Protein AF-A0A2M7FQ19-F1 (afdb_monomer_lite)

Foldseek 3Di:
DDQAAAEEWEEPPPLTQVVQLVVLCVVVVHDSVRYHYDYHQQTLLPPPDCPRVVVRVVVRHQEYEGYGEADQRPSDHPQHLVNSVVSSVVSQVVVCVVRPNGWYKYWYDYPVDIDIDTD

Radius of gyration: 13.07 Å; chains: 1; bounding box: 32×28×42 Å

Organism: NCBI:txid1974536

Secondary structure (DSSP, 8-state):
-PPPEEEEEEE--TTTHHHHHHHHHHHHT--TTSEEEEEETTGGGG----HHHHHHHHTTEEEEEEEEE-SS-TTSTT--HHHHHHHHHHHHHHHHHHSTTSEEEEEEE-SS-EEEEE-

Structure (mmCIF, N/CA/C/O backbone):
data_AF-A0A2M7FQ19-F1
#
_entry.id   AF-A0A2M7FQ19-F1
#
loop_
_atom_site.group_PDB
_atom_site.id
_atom_site.type_symbol
_atom_site.label_atom_id
_atom_site.label_alt_id
_atom_site.label_comp_id
_atom_site.label_asym_id
_atom_site.label_entity_id
_atom_site.label_seq_id
_atom_site.pdbx_PDB_ins_code
_atom_site.Cartn_x
_atom_site.Cartn_y
_atom_site.Cartn_z
_atom_site.occupancy
_atom_site.B_iso_or_equiv
_atom_site.auth_seq_id
_atom_site.auth_comp_id
_atom_site.auth_asym_id
_atom_site.auth_atom_id
_atom_site.pdbx_PDB_model_num
ATOM 1 N N . MET A 1 1 ? -12.914 -5.911 23.474 1.00 47.47 1 MET A N 1
ATOM 2 C CA . MET A 1 1 ? -11.999 -4.970 22.792 1.00 47.47 1 MET A CA 1
ATOM 3 C C . MET A 1 1 ? -12.413 -4.953 21.333 1.00 47.47 1 MET A C 1
ATOM 5 O O . MET A 1 1 ? -12.680 -6.028 20.813 1.00 47.47 1 MET A O 1
ATOM 9 N N . SER A 1 2 ? -12.585 -3.785 20.712 1.00 58.28 2 SER A N 1
ATOM 10 C CA . SER A 1 2 ? -12.878 -3.737 19.273 1.00 58.28 2 SER A CA 1
ATOM 11 C C . SER A 1 2 ? -11.660 -4.268 18.522 1.00 58.28 2 SER A C 1
ATOM 13 O O . SER A 1 2 ? -10.552 -3.823 18.807 1.00 58.28 2 SER A O 1
ATOM 15 N N . VAL A 1 3 ? -11.851 -5.225 17.615 1.00 75.25 3 VAL A N 1
ATOM 16 C CA . VAL A 1 3 ? -10.775 -5.706 16.737 1.00 75.25 3 VAL A CA 1
ATOM 17 C C . VAL A 1 3 ? -10.379 -4.551 15.817 1.00 75.25 3 VAL A C 1
ATOM 19 O O . VAL A 1 3 ? -11.253 -3.935 15.199 1.00 75.25 3 VAL A O 1
ATOM 22 N N . THR A 1 4 ? -9.089 -4.215 15.775 1.00 89.31 4 THR A N 1
ATOM 23 C CA . THR A 1 4 ? -8.545 -3.235 14.827 1.00 89.31 4 THR A CA 1
ATOM 24 C C . THR A 1 4 ? -8.744 -3.778 13.421 1.00 89.31 4 THR A C 1
ATOM 26 O O . THR A 1 4 ? -8.307 -4.887 13.140 1.00 89.31 4 THR A O 1
ATOM 29 N N . LYS A 1 5 ? -9.398 -3.012 12.542 1.00 96.81 5 LYS A N 1
ATOM 30 C CA . LYS A 1 5 ? -9.617 -3.414 11.149 1.00 96.81 5 LYS A CA 1
ATOM 31 C C . LYS A 1 5 ? -8.740 -2.624 10.199 1.00 96.81 5 LYS A C 1
ATOM 33 O O . LYS A 1 5 ? -8.420 -1.460 10.465 1.00 96.81 5 LYS A O 1
ATOM 38 N N . GLY A 1 6 ? -8.388 -3.245 9.083 1.00 97.75 6 GLY A N 1
ATOM 39 C CA . GLY A 1 6 ? -7.502 -2.643 8.103 1.00 97.75 6 GLY A CA 1
ATOM 40 C C . GLY A 1 6 ? -8.003 -2.750 6.675 1.00 97.75 6 GLY A C 1
ATOM 41 O O . GLY A 1 6 ? -8.980 -3.430 6.382 1.00 97.75 6 GLY A O 1
ATOM 42 N N . TYR A 1 7 ? -7.311 -2.075 5.777 1.00 97.81 7 TYR A N 1
ATOM 43 C CA . TYR A 1 7 ? -7.496 -2.180 4.339 1.00 97.81 7 TYR A CA 1
ATOM 44 C C . TYR A 1 7 ? -6.123 -2.284 3.689 1.00 97.81 7 TYR A C 1
ATOM 46 O O . TYR A 1 7 ? -5.203 -1.569 4.079 1.00 97.81 7 TYR A O 1
ATOM 54 N N . LEU A 1 8 ? -5.987 -3.149 2.695 1.00 97.62 8 LEU A N 1
ATOM 55 C CA . LEU A 1 8 ? -4.759 -3.352 1.950 1.00 97.62 8 LEU A CA 1
ATOM 56 C C . LEU A 1 8 ? -5.049 -3.293 0.453 1.00 97.62 8 LEU A C 1
ATOM 58 O O . LEU A 1 8 ? -5.813 -4.103 -0.065 1.00 97.62 8 LEU A O 1
ATOM 62 N N . SER A 1 9 ? -4.381 -2.377 -0.242 1.00 96.56 9 SER A N 1
ATOM 63 C CA . SER A 1 9 ? -4.281 -2.386 -1.702 1.00 96.56 9 SER A CA 1
ATOM 64 C C . SER A 1 9 ? -2.987 -3.079 -2.120 1.00 96.56 9 SER A C 1
ATOM 66 O O . SER A 1 9 ? -1.930 -2.799 -1.555 1.00 96.56 9 SER A O 1
ATOM 68 N N . ALA A 1 10 ? -3.042 -3.976 -3.101 1.00 95.75 10 ALA A N 1
ATOM 69 C CA . ALA A 1 10 ? -1.863 -4.645 -3.646 1.00 95.75 10 ALA A CA 1
ATOM 70 C C . ALA A 1 10 ? -2.012 -4.916 -5.147 1.00 95.75 10 ALA A C 1
ATOM 72 O O . ALA A 1 10 ? -3.110 -4.917 -5.701 1.00 95.75 10 ALA A O 1
ATOM 73 N N . CYS A 1 11 ? -0.907 -5.188 -5.842 1.00 95.56 11 CYS A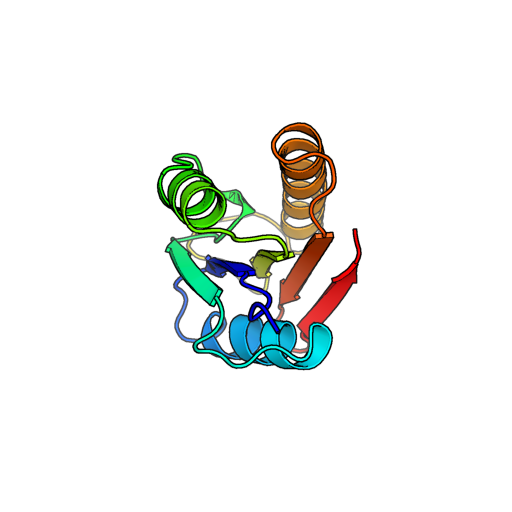 N 1
ATOM 74 C CA . CYS A 1 11 ? -1.019 -5.630 -7.229 1.00 95.56 11 CYS A CA 1
ATOM 75 C C . CYS A 1 11 ? -1.570 -7.054 -7.310 1.00 95.56 11 CYS A C 1
ATOM 77 O O . CYS A 1 11 ? -1.116 -7.919 -6.571 1.00 95.56 11 CYS A O 1
ATOM 79 N N . MET A 1 12 ? -2.458 -7.325 -8.268 1.00 94.25 12 MET A N 1
ATOM 80 C CA . MET A 1 12 ? -3.034 -8.657 -8.512 1.00 94.25 12 MET A CA 1
ATOM 81 C C . MET A 1 12 ? -2.045 -9.708 -9.048 1.00 94.25 12 MET A C 1
ATOM 83 O O . MET A 1 12 ? -2.419 -10.863 -9.246 1.00 94.25 12 MET A O 1
ATOM 87 N N . ASP A 1 13 ? -0.790 -9.335 -9.312 1.00 92.88 13 ASP A N 1
ATOM 88 C CA . ASP A 1 13 ? 0.241 -10.281 -9.736 1.00 92.88 13 ASP A CA 1
ATOM 89 C C . ASP A 1 13 ? 0.427 -11.378 -8.674 1.00 92.88 13 ASP A C 1
ATOM 91 O O . ASP A 1 13 ? 0.738 -11.114 -7.506 1.00 92.88 13 ASP A O 1
ATOM 95 N N . LYS A 1 14 ? 0.254 -12.635 -9.103 1.00 89.12 14 LYS A N 1
ATOM 96 C CA . LYS A 1 14 ? 0.319 -13.837 -8.258 1.00 89.12 14 LYS A CA 1
ATOM 97 C C . LYS A 1 14 ? 1.623 -13.976 -7.469 1.00 89.12 14 LYS A C 1
ATOM 99 O O . LYS A 1 14 ? 1.649 -14.693 -6.475 1.00 89.12 14 LYS A O 1
ATOM 104 N N . ARG A 1 15 ? 2.705 -13.332 -7.918 1.00 86.25 15 ARG A N 1
ATOM 105 C CA . ARG A 1 15 ? 4.017 -13.361 -7.257 1.00 86.25 15 ARG A CA 1
ATOM 106 C C . ARG A 1 15 ? 4.058 -12.493 -6.000 1.00 86.25 15 ARG A C 1
ATOM 108 O O . ARG A 1 15 ? 4.897 -12.730 -5.130 1.00 86.25 15 ARG A O 1
ATOM 115 N N . PHE A 1 16 ? 3.188 -11.486 -5.920 1.00 88.88 16 PHE A N 1
ATOM 116 C CA . PHE A 1 16 ? 3.403 -10.333 -5.054 1.00 88.88 16 PHE A CA 1
ATOM 117 C C . PHE A 1 16 ? 2.285 -10.107 -4.035 1.00 88.88 16 PHE A C 1
ATOM 119 O O . PHE A 1 16 ? 2.605 -9.834 -2.880 1.00 88.88 16 PHE A O 1
ATOM 126 N N . TRP A 1 17 ? 1.004 -10.279 -4.393 1.00 91.75 17 TRP A N 1
ATOM 127 C CA . TRP A 1 17 ? -0.100 -9.939 -3.476 1.00 91.75 17 TRP A CA 1
ATOM 128 C C . TRP A 1 17 ? -0.026 -10.681 -2.134 1.00 91.75 17 TRP A C 1
ATOM 130 O O . TRP A 1 17 ? -0.222 -10.070 -1.086 1.00 91.75 17 TRP A O 1
ATOM 140 N N . LEU A 1 18 ? 0.320 -11.976 -2.148 1.00 94.06 18 LEU A N 1
ATOM 141 C CA . LEU A 1 18 ? 0.391 -12.783 -0.927 1.00 94.06 18 LEU A CA 1
ATOM 142 C C . LEU A 1 18 ? 1.531 -12.317 -0.016 1.00 94.06 18 LEU A C 1
ATOM 144 O O . LEU A 1 18 ? 1.332 -12.178 1.187 1.00 94.06 18 LEU A O 1
ATOM 148 N N . LYS A 1 19 ? 2.703 -12.019 -0.592 1.00 95.12 19 LYS A N 1
ATOM 149 C CA . LYS A 1 19 ? 3.863 -11.511 0.156 1.00 95.12 19 LYS A CA 1
ATOM 150 C C . LYS A 1 19 ? 3.579 -10.138 0.765 1.00 95.12 19 LYS A C 1
ATOM 152 O O . LYS A 1 19 ? 3.938 -9.895 1.911 1.00 95.12 19 LYS A O 1
ATOM 157 N N . VAL A 1 20 ? 2.913 -9.257 0.014 1.00 96.31 20 VAL A N 1
ATOM 158 C CA . VAL A 1 20 ? 2.482 -7.938 0.502 1.00 96.31 20 VAL A CA 1
ATOM 159 C C . VAL A 1 20 ? 1.512 -8.088 1.675 1.00 96.31 20 VAL A C 1
ATOM 161 O O . VAL A 1 20 ? 1.689 -7.432 2.697 1.00 96.31 20 VAL A O 1
ATOM 164 N N . ALA A 1 21 ? 0.527 -8.980 1.562 1.00 96.75 21 ALA A N 1
ATOM 165 C CA . ALA A 1 21 ? -0.455 -9.201 2.617 1.00 96.75 21 ALA A CA 1
ATOM 166 C C . ALA A 1 21 ? 0.153 -9.814 3.886 1.00 96.75 21 ALA A C 1
ATOM 168 O O . ALA A 1 21 ? -0.142 -9.350 4.984 1.00 96.75 21 ALA A O 1
ATOM 169 N N . GLN A 1 22 ? 1.070 -10.774 3.741 1.00 96.56 22 GLN A N 1
ATOM 170 C CA . GLN A 1 22 ? 1.824 -11.335 4.865 1.00 96.56 22 GLN A CA 1
ATOM 171 C C . GLN A 1 22 ? 2.680 -10.275 5.567 1.00 96.56 22 GLN A C 1
ATOM 173 O O . GLN A 1 22 ? 2.630 -10.166 6.788 1.00 96.56 22 GLN A O 1
ATOM 178 N N . ALA A 1 23 ? 3.412 -9.455 4.807 1.00 96.94 23 ALA A N 1
ATOM 179 C CA . ALA A 1 23 ? 4.228 -8.388 5.379 1.00 96.94 23 ALA A CA 1
ATOM 180 C C . ALA A 1 23 ? 3.379 -7.324 6.089 1.00 96.94 23 ALA A C 1
ATOM 182 O O . ALA A 1 23 ? 3.781 -6.799 7.126 1.00 96.94 23 ALA A O 1
ATOM 183 N N . PHE A 1 24 ? 2.195 -7.014 5.556 1.00 98.06 24 PHE A N 1
ATOM 184 C CA . PHE A 1 24 ? 1.257 -6.099 6.198 1.00 98.06 24 PHE A CA 1
ATOM 185 C C . PHE A 1 24 ? 0.724 -6.659 7.520 1.00 98.06 24 PHE A C 1
ATOM 187 O O . PHE A 1 24 ? 0.777 -5.964 8.534 1.00 98.06 24 PHE A O 1
ATOM 194 N N . ALA A 1 25 ? 0.275 -7.917 7.524 1.00 97.69 25 ALA A N 1
ATOM 195 C CA . ALA A 1 25 ? -0.171 -8.624 8.723 1.00 97.69 25 ALA A CA 1
ATOM 196 C C . ALA A 1 25 ? 0.923 -8.632 9.805 1.00 97.69 25 ALA A C 1
ATOM 198 O O . ALA A 1 25 ? 0.701 -8.168 10.923 1.00 97.69 25 ALA A O 1
ATOM 199 N N . GLU A 1 26 ? 2.144 -9.038 9.442 1.00 97.19 26 GLU A N 1
ATOM 200 C CA . GLU A 1 26 ? 3.294 -9.074 10.350 1.00 97.19 26 GLU A CA 1
ATOM 201 C C . GLU A 1 26 ? 3.629 -7.687 10.916 1.00 97.19 26 GLU A C 1
ATOM 203 O O . GLU A 1 26 ? 3.810 -7.528 12.124 1.00 97.19 26 GLU A O 1
ATOM 208 N N . LYS A 1 27 ? 3.670 -6.655 10.065 1.00 97.38 27 LYS A N 1
ATOM 209 C CA . LYS A 1 27 ? 4.029 -5.296 10.488 1.00 97.38 27 LYS A CA 1
ATOM 210 C C . LYS A 1 27 ? 3.001 -4.667 11.424 1.00 97.38 27 LYS A C 1
ATOM 212 O O . LYS A 1 27 ? 3.372 -3.867 12.281 1.00 97.38 27 LYS A O 1
ATOM 217 N N . THR A 1 28 ? 1.726 -4.979 11.223 1.00 96.19 28 THR A N 1
ATOM 218 C CA . THR A 1 28 ? 0.609 -4.371 11.960 1.00 96.19 28 THR A CA 1
ATOM 219 C C . THR A 1 28 ? 0.154 -5.206 13.155 1.00 96.19 28 THR A C 1
ATOM 221 O O . THR A 1 28 ? -0.580 -4.694 14.000 1.00 96.19 28 THR A O 1
ATOM 224 N N . GLY A 1 29 ? 0.595 -6.466 13.248 1.00 95.88 29 GLY A N 1
ATOM 225 C CA . GLY A 1 29 ? 0.111 -7.433 14.232 1.00 95.88 29 GLY A CA 1
ATOM 226 C C . GLY A 1 29 ? -1.335 -7.873 13.985 1.00 95.88 29 GLY A C 1
ATOM 227 O O . GLY A 1 29 ? -1.996 -8.318 14.920 1.00 95.88 29 GLY A O 1
ATOM 228 N N . MET A 1 30 ? -1.839 -7.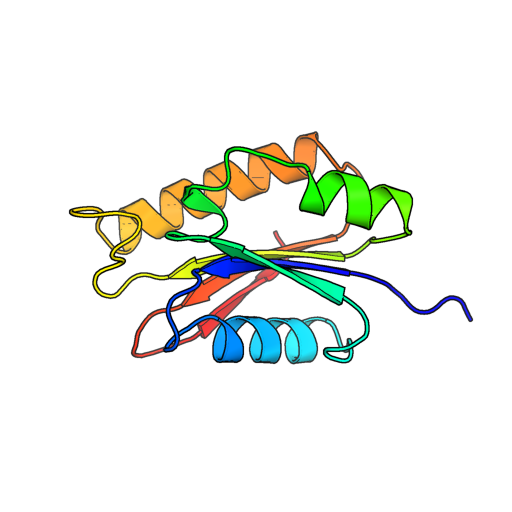687 12.763 1.00 95.44 30 MET A N 1
ATOM 229 C CA . MET A 1 30 ? -3.193 -8.059 12.356 1.00 95.44 30 MET A CA 1
ATOM 230 C C . MET A 1 30 ? -3.204 -9.456 11.746 1.00 95.44 30 MET A C 1
ATOM 232 O O . MET A 1 30 ? -2.251 -9.848 11.074 1.00 95.44 30 MET A O 1
ATOM 236 N N . GLU A 1 31 ? -4.311 -10.175 11.894 1.00 96.44 31 GLU A N 1
ATOM 237 C CA . GLU A 1 31 ? -4.534 -11.391 11.119 1.00 96.44 31 GLU A CA 1
ATOM 238 C C . GLU A 1 31 ? -4.987 -11.038 9.697 1.00 96.44 31 GLU A C 1
ATOM 240 O O . GLU A 1 31 ? -5.596 -9.997 9.446 1.00 96.44 31 GLU A O 1
ATOM 245 N N . MET A 1 32 ? -4.762 -11.946 8.744 1.00 94.06 32 MET A N 1
ATOM 246 C CA . MET A 1 32 ? -5.207 -11.771 7.350 1.00 94.06 32 MET A CA 1
ATOM 247 C C . MET A 1 32 ? -6.733 -11.602 7.218 1.00 94.06 32 MET A C 1
ATOM 249 O O . MET A 1 32 ? -7.219 -11.117 6.201 1.00 94.06 32 MET A O 1
ATOM 253 N N . THR A 1 33 ? -7.497 -12.019 8.232 1.00 95.81 33 THR A N 1
ATOM 254 C CA . THR A 1 33 ? -8.956 -11.858 8.311 1.00 95.81 33 THR A CA 1
ATOM 255 C C . THR A 1 33 ? -9.398 -10.497 8.844 1.00 95.81 33 THR A C 1
ATOM 257 O O . THR A 1 33 ? -10.583 -10.176 8.762 1.00 95.81 33 THR A O 1
ATOM 260 N N . ASP A 1 34 ? -8.479 -9.700 9.390 1.00 96.94 34 ASP A N 1
ATOM 261 C CA . ASP A 1 34 ? -8.798 -8.419 10.025 1.00 96.94 34 ASP A CA 1
ATOM 262 C C . ASP A 1 34 ? -8.778 -7.247 9.034 1.00 96.94 34 ASP A C 1
ATOM 264 O O . ASP A 1 34 ? -9.100 -6.111 9.396 1.00 96.94 34 ASP A O 1
ATOM 268 N N . PHE A 1 35 ? -8.415 -7.491 7.773 1.00 97.31 35 PHE A N 1
ATOM 269 C CA . PHE A 1 35 ? -8.397 -6.461 6.746 1.00 97.31 35 PHE A CA 1
ATOM 270 C C . PHE A 1 35 ? -9.018 -6.899 5.425 1.00 97.31 35 PHE A C 1
ATOM 272 O O . PHE A 1 35 ? -8.966 -8.059 5.021 1.00 97.31 35 PHE A O 1
ATOM 279 N N . TRP A 1 36 ? -9.591 -5.924 4.721 1.00 97.25 36 TRP A N 1
ATOM 280 C CA . TRP A 1 36 ? -9.985 -6.096 3.327 1.00 97.25 36 TRP A CA 1
ATOM 281 C C . TRP A 1 36 ? -8.747 -6.047 2.436 1.00 97.25 36 TRP A C 1
ATOM 283 O O . TRP A 1 36 ? -7.900 -5.174 2.609 1.00 97.25 36 TRP A O 1
ATOM 293 N N . LEU A 1 37 ? -8.662 -6.960 1.470 1.00 96.06 37 LEU A N 1
ATOM 294 C CA . LEU A 1 37 ? -7.644 -6.956 0.425 1.00 96.06 37 LEU A CA 1
ATOM 295 C C . LEU A 1 37 ? -8.301 -6.576 -0.902 1.00 96.06 37 LEU A C 1
ATOM 297 O O . LEU A 1 37 ? -9.163 -7.299 -1.399 1.00 96.06 37 LEU A O 1
ATOM 301 N N . GLU A 1 38 ? -7.868 -5.464 -1.483 1.00 95.25 38 GLU A N 1
ATOM 302 C CA . GLU A 1 38 ? -8.208 -5.072 -2.845 1.00 95.25 38 GLU A CA 1
ATOM 303 C C . GLU A 1 38 ? -6.985 -5.259 -3.742 1.00 95.25 38 GLU A C 1
ATOM 305 O O . GLU A 1 38 ? 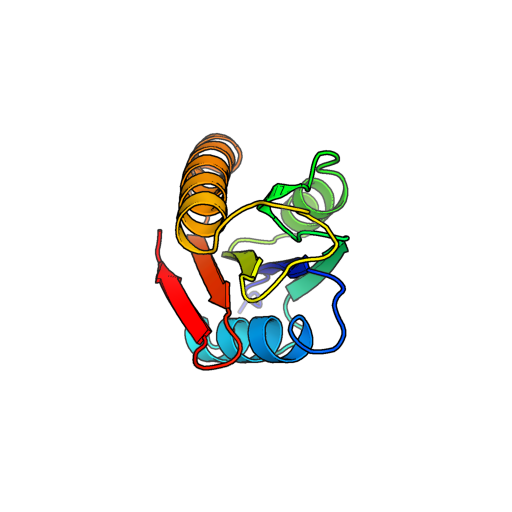-5.876 -4.824 -3.423 1.00 95.25 38 GLU A O 1
ATOM 310 N N . THR A 1 39 ? -7.185 -5.938 -4.872 1.00 94.06 39 THR A N 1
ATOM 311 C CA . THR A 1 39 ? -6.114 -6.176 -5.837 1.00 94.06 39 THR A CA 1
ATOM 312 C C . THR A 1 39 ? -6.486 -5.696 -7.224 1.00 94.06 39 THR A C 1
ATOM 314 O O . THR A 1 39 ? -7.544 -6.050 -7.741 1.00 94.06 39 THR A O 1
ATOM 317 N N . ASN A 1 40 ? -5.569 -4.984 -7.869 1.00 92.31 40 ASN A N 1
ATOM 318 C CA . ASN A 1 40 ? -5.687 -4.535 -9.255 1.00 92.31 40 ASN A CA 1
ATOM 319 C C . ASN A 1 40 ? -4.332 -4.627 -9.968 1.00 92.31 40 ASN A C 1
ATOM 321 O O . ASN A 1 40 ? -3.290 -4.736 -9.324 1.00 92.31 40 ASN A O 1
ATOM 325 N N . ALA A 1 41 ? -4.308 -4.587 -11.302 1.00 93.75 41 ALA A N 1
ATOM 326 C CA . ALA A 1 41 ? -3.050 -4.424 -12.036 1.00 93.75 41 ALA A CA 1
ATOM 327 C C . ALA A 1 41 ? -2.359 -3.151 -11.542 1.00 93.75 41 ALA A C 1
ATOM 329 O O . ALA A 1 41 ? -3.010 -2.124 -11.569 1.00 93.75 41 ALA A O 1
ATOM 330 N N . GLY A 1 42 ? -1.100 -3.212 -11.092 1.00 93.69 42 GLY A N 1
ATOM 331 C CA . GLY A 1 42 ? -0.348 -2.047 -10.603 1.00 93.69 42 GLY A CA 1
ATOM 332 C C . GLY A 1 42 ? -0.570 -1.689 -9.128 1.00 93.69 42 GLY A C 1
ATOM 333 O O . GLY A 1 42 ? 0.165 -0.859 -8.599 1.00 93.69 42 GLY A O 1
ATOM 334 N N . GLY A 1 43 ? -1.536 -2.319 -8.449 1.00 94.88 43 GLY A N 1
ATOM 335 C CA . GLY A 1 43 ? -1.844 -2.056 -7.040 1.00 94.88 43 GLY A CA 1
ATOM 336 C C . GLY A 1 43 ? -2.174 -0.588 -6.768 1.00 94.88 43 GLY A C 1
ATOM 337 O O . GLY A 1 43 ? -2.796 0.083 -7.597 1.00 94.88 43 GLY A O 1
ATOM 338 N N . ALA A 1 44 ? -1.703 -0.066 -5.636 1.00 95.25 44 ALA A N 1
ATOM 339 C CA . ALA A 1 44 ? -2.023 1.287 -5.184 1.00 95.25 44 ALA A CA 1
ATOM 340 C C . ALA A 1 44 ? -1.673 2.382 -6.213 1.00 95.25 44 ALA A C 1
ATOM 342 O O . ALA A 1 44 ? -2.396 3.371 -6.319 1.00 95.25 44 ALA A O 1
ATOM 343 N N . ASN A 1 45 ? -0.625 2.188 -7.024 1.00 95.06 45 ASN A N 1
ATOM 344 C CA . ASN A 1 45 ? -0.168 3.177 -8.012 1.00 95.06 45 ASN A CA 1
ATOM 345 C C . ASN A 1 45 ? -1.198 3.507 -9.093 1.00 95.06 45 ASN A C 1
ATOM 347 O O . ASN A 1 45 ? -1.160 4.578 -9.689 1.00 95.06 45 ASN A O 1
ATOM 351 N N . THR A 1 46 ? -2.106 2.579 -9.368 1.00 92.19 46 THR A N 1
ATOM 352 C CA . THR A 1 46 ? -3.060 2.666 -10.488 1.00 92.19 46 THR A CA 1
ATOM 353 C C . THR A 1 46 ? -4.507 2.574 -10.014 1.00 92.19 46 THR A C 1
ATOM 355 O O . THR A 1 46 ? -5.438 2.520 -10.822 1.00 92.19 46 THR A O 1
ATOM 358 N N . GLN A 1 47 ? -4.716 2.545 -8.696 1.00 85.56 47 GLN A N 1
ATOM 359 C CA . GLN A 1 47 ? -6.040 2.455 -8.114 1.00 85.56 47 GLN A CA 1
ATOM 360 C C . GLN A 1 47 ? -6.768 3.797 -8.269 1.00 85.56 47 GLN A C 1
ATOM 362 O O . GLN A 1 47 ? -6.597 4.724 -7.479 1.00 85.56 47 GLN A O 1
ATOM 367 N N . ASN A 1 48 ? -7.603 3.880 -9.304 1.00 74.38 48 ASN A N 1
ATOM 368 C CA . ASN A 1 48 ? -8.349 5.091 -9.658 1.00 74.38 48 ASN A CA 1
ATOM 369 C C . ASN A 1 48 ? -9.791 5.098 -9.128 1.00 74.38 48 ASN A C 1
ATOM 371 O O . ASN A 1 48 ? -10.415 6.155 -9.090 1.00 74.38 48 ASN A O 1
ATOM 375 N N . ASN A 1 49 ? -10.326 3.940 -8.720 1.00 73.50 49 ASN A N 1
ATOM 376 C CA . ASN A 1 49 ? -11.661 3.841 -8.135 1.00 73.50 49 ASN A CA 1
ATOM 377 C C . ASN A 1 49 ? -11.570 3.474 -6.642 1.00 73.50 49 ASN A C 1
ATOM 379 O O . ASN A 1 49 ? -11.163 2.359 -6.318 1.00 73.50 49 ASN A O 1
ATOM 383 N N . PRO A 1 50 ? -11.945 4.382 -5.727 1.00 68.12 50 PRO A N 1
ATOM 384 C CA . PRO A 1 50 ? -11.765 4.190 -4.294 1.00 68.12 50 PRO A CA 1
ATOM 385 C C . PRO A 1 50 ? -12.901 3.408 -3.611 1.00 68.12 50 PRO A C 1
ATOM 387 O O . PRO A 1 50 ? -13.088 3.525 -2.402 1.00 68.12 50 PRO A O 1
ATOM 390 N N . THR A 1 51 ? -13.701 2.626 -4.344 1.00 83.38 51 THR A N 1
ATOM 391 C CA . THR A 1 51 ? -14.891 2.001 -3.738 1.00 83.38 51 THR A CA 1
ATOM 392 C C . THR A 1 51 ? -14.528 1.071 -2.570 1.00 83.38 51 THR A C 1
ATOM 394 O O . THR A 1 51 ? -15.249 1.045 -1.574 1.00 83.38 51 THR A O 1
ATOM 397 N N . GLY A 1 52 ? -13.402 0.350 -2.652 1.00 92.06 52 GLY A N 1
ATOM 398 C CA . GLY A 1 52 ? -12.951 -0.555 -1.591 1.00 92.06 52 GLY A CA 1
ATOM 399 C C . GLY A 1 52 ? -12.463 0.160 -0.329 1.00 92.06 52 GLY A C 1
ATOM 400 O O . GLY A 1 52 ? -12.862 -0.218 0.772 1.00 92.06 52 GLY A O 1
ATOM 401 N N . GLU A 1 53 ? -11.664 1.223 -0.463 1.00 94.25 53 GLU A N 1
ATOM 402 C CA . GLU A 1 53 ? -11.186 2.006 0.688 1.00 94.25 53 GLU A CA 1
ATOM 403 C C . GLU A 1 53 ? -12.336 2.692 1.437 1.00 94.25 53 GLU A C 1
ATOM 405 O O . GLU A 1 53 ? -12.398 2.619 2.664 1.00 94.25 53 GLU A O 1
ATOM 410 N N . ASP A 1 54 ? -13.288 3.288 0.713 1.00 94.69 54 ASP A N 1
ATOM 411 C CA . ASP A 1 54 ? -14.433 3.974 1.319 1.00 94.69 54 ASP A CA 1
ATOM 412 C C . ASP A 1 54 ? -15.359 2.974 2.025 1.00 94.69 54 ASP A C 1
ATOM 414 O O . ASP A 1 54 ? -15.825 3.222 3.142 1.00 94.69 54 ASP A O 1
ATOM 418 N N . TYR A 1 55 ? -15.566 1.799 1.419 1.00 95.75 55 TYR A N 1
ATOM 419 C CA . TYR A 1 55 ? -16.280 0.701 2.061 1.00 95.75 55 TYR A CA 1
ATOM 420 C C . TYR A 1 55 ? -15.572 0.251 3.344 1.00 95.75 55 TYR A C 1
ATOM 422 O O . TYR A 1 55 ? -16.214 0.131 4.387 1.00 95.75 55 TYR A O 1
ATOM 430 N N . ALA A 1 56 ? -14.258 0.027 3.301 1.00 96.31 56 ALA A N 1
ATOM 431 C CA . ALA A 1 56 ? -13.492 -0.420 4.459 1.00 96.31 56 ALA A CA 1
ATOM 432 C C . ALA A 1 56 ? -13.567 0.588 5.619 1.00 96.31 56 ALA A C 1
ATOM 434 O O . ALA A 1 56 ? -13.822 0.193 6.760 1.00 96.31 56 ALA A O 1
ATOM 435 N N . VAL A 1 57 ? -13.432 1.889 5.335 1.00 95.38 57 VAL A N 1
ATOM 436 C CA . VAL A 1 57 ? -13.605 2.965 6.329 1.00 95.38 57 VAL A CA 1
ATOM 437 C C . VAL A 1 57 ? -15.000 2.929 6.942 1.00 95.38 57 VAL A C 1
ATOM 439 O O . VAL A 1 57 ? -15.125 2.919 8.167 1.00 95.38 57 VAL A O 1
ATOM 442 N N . ALA A 1 58 ? -16.048 2.839 6.116 1.00 95.44 58 ALA A N 1
ATOM 443 C CA . ALA A 1 58 ? -17.429 2.759 6.592 1.00 95.44 58 ALA A CA 1
ATOM 444 C C . ALA A 1 58 ? -17.683 1.538 7.502 1.00 95.44 58 ALA A C 1
ATOM 446 O O . ALA A 1 58 ? -18.598 1.558 8.323 1.00 95.44 58 ALA A O 1
ATOM 447 N N . HIS A 1 59 ? -16.847 0.499 7.403 1.00 96.00 59 HIS A N 1
ATOM 448 C CA . HIS A 1 59 ? -16.911 -0.717 8.219 1.00 96.00 59 HIS A CA 1
ATOM 449 C C . HIS A 1 59 ? -15.862 -0.775 9.344 1.00 96.00 59 HIS A C 1
ATOM 451 O O . HIS A 1 59 ? -15.727 -1.812 10.014 1.00 96.00 59 HIS A O 1
ATOM 457 N N . GLY A 1 60 ? -15.170 0.339 9.599 1.00 95.94 60 GLY A N 1
ATOM 458 C CA . GLY A 1 60 ? -14.299 0.541 10.755 1.00 95.94 60 GLY A CA 1
ATOM 459 C C . GLY A 1 60 ? -12.807 0.331 10.502 1.00 95.94 60 GLY A C 1
ATOM 460 O O . GLY A 1 60 ? -12.073 0.148 11.471 1.00 95.94 60 GLY A O 1
ATOM 461 N N . ALA A 1 61 ? -12.341 0.331 9.248 1.00 97.31 61 ALA A N 1
ATOM 462 C CA . ALA A 1 61 ? -10.909 0.290 8.959 1.00 97.31 61 ALA A CA 1
ATOM 463 C C . ALA A 1 61 ? -10.188 1.526 9.519 1.00 9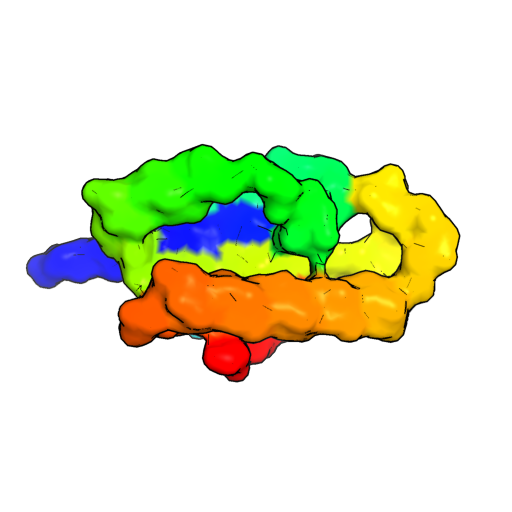7.31 61 ALA A C 1
ATOM 465 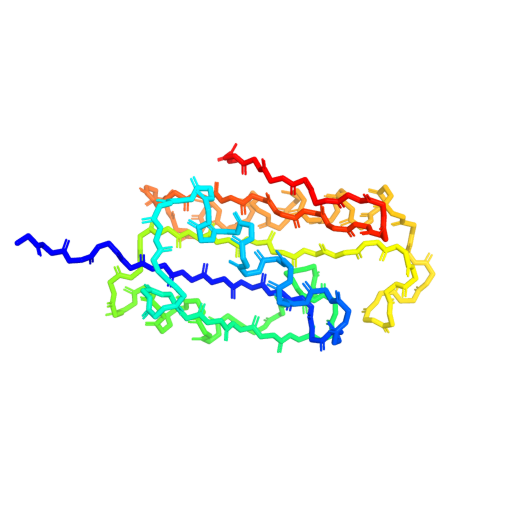O O . ALA A 1 61 ? -10.572 2.666 9.256 1.00 97.31 61 ALA A O 1
ATOM 466 N N . GLN A 1 62 ? -9.112 1.291 10.269 1.00 97.25 62 GLN A N 1
ATOM 467 C CA . GLN A 1 62 ? -8.267 2.326 10.875 1.00 97.25 62 GLN A CA 1
ATOM 468 C C . GLN A 1 62 ? -6.800 2.243 10.436 1.00 97.25 62 GLN A C 1
ATOM 470 O O . GLN A 1 62 ? -6.041 3.189 10.652 1.00 97.25 62 GLN A O 1
ATOM 475 N N . VAL A 1 63 ? -6.411 1.138 9.795 1.00 98.19 63 VAL A N 1
ATOM 476 C CA . VAL A 1 63 ? -5.040 0.863 9.357 1.00 98.19 63 VAL A CA 1
ATOM 477 C C . VAL A 1 63 ? -5.025 0.559 7.861 1.00 98.19 63 VAL A C 1
ATOM 479 O O . VAL A 1 63 ? -5.735 -0.327 7.402 1.00 98.19 63 VAL A O 1
ATOM 482 N N . PHE A 1 64 ? -4.220 1.282 7.093 1.00 98.19 64 PHE A N 1
ATOM 483 C CA . PHE A 1 64 ? -4.191 1.199 5.635 1.00 98.19 64 PHE A CA 1
ATOM 484 C C . PHE A 1 64 ? -2.819 0.758 5.144 1.00 98.19 64 PHE A C 1
ATOM 486 O O . PHE A 1 64 ? -1.814 1.346 5.530 1.00 98.19 64 PHE A O 1
ATOM 493 N N . GLY A 1 65 ? -2.781 -0.238 4.267 1.00 98.00 65 GLY A N 1
ATOM 494 C CA . GLY A 1 65 ? -1.607 -0.662 3.518 1.00 98.00 65 GLY A CA 1
ATOM 495 C C . GLY A 1 65 ? -1.741 -0.291 2.044 1.00 98.00 65 GLY A C 1
ATOM 496 O O . GLY A 1 65 ? -2.738 -0.617 1.399 1.00 98.00 65 GLY A O 1
ATOM 497 N N . TRP A 1 66 ? -0.723 0.371 1.503 1.00 97.69 66 TRP A N 1
ATOM 498 C CA . TRP A 1 66 ? -0.658 0.791 0.105 1.00 97.69 66 TRP A CA 1
ATOM 499 C C . TRP A 1 66 ? 0.496 0.061 -0.569 1.00 97.69 66 TRP A C 1
ATOM 501 O O . TRP A 1 66 ? 1.663 0.395 -0.367 1.00 97.69 66 TRP A O 1
ATOM 511 N N . GLY A 1 67 ? 0.158 -0.986 -1.316 1.00 96.75 67 GLY A N 1
ATOM 512 C CA . GLY A 1 67 ? 1.107 -1.886 -1.948 1.00 96.75 67 GLY A CA 1
ATOM 513 C C . GLY A 1 67 ? 1.291 -1.617 -3.435 1.00 96.75 67 GLY A C 1
ATOM 514 O O . GLY A 1 67 ? 0.329 -1.623 -4.205 1.00 96.75 67 GLY A O 1
ATOM 515 N N . ALA A 1 68 ? 2.548 -1.489 -3.848 1.00 96.44 68 ALA A N 1
ATOM 516 C CA . ALA A 1 68 ? 2.978 -1.586 -5.239 1.00 96.44 68 ALA A CA 1
ATOM 517 C C . ALA A 1 68 ? 4.189 -2.526 -5.346 1.00 96.44 68 ALA A C 1
ATOM 519 O O . ALA A 1 68 ? 4.779 -2.929 -4.340 1.00 96.44 68 ALA A O 1
ATOM 520 N N . HIS A 1 69 ? 4.557 -2.903 -6.568 1.00 94.38 69 HIS A N 1
ATOM 521 C CA . HIS A 1 69 ? 5.763 -3.691 -6.796 1.00 94.38 69 HIS A CA 1
ATOM 522 C C . HIS A 1 69 ? 6.520 -3.220 -8.034 1.00 94.38 69 HIS A C 1
ATOM 524 O O . HIS A 1 69 ? 5.914 -2.732 -8.991 1.00 94.38 69 HIS A O 1
ATOM 530 N N . GLY A 1 70 ? 7.834 -3.414 -7.993 1.00 91.81 70 GLY A N 1
ATOM 531 C CA . GLY A 1 70 ? 8.743 -3.275 -9.123 1.00 91.81 70 GLY A CA 1
ATOM 532 C C . GLY A 1 70 ? 8.926 -4.592 -9.879 1.00 91.81 70 GLY A C 1
ATOM 533 O O . GLY A 1 70 ? 8.046 -5.456 -9.887 1.00 91.81 70 GLY A O 1
ATOM 534 N N . SER A 1 71 ? 10.090 -4.776 -10.498 1.00 87.62 71 SER A N 1
ATOM 535 C CA . SER A 1 71 ? 10.453 -6.016 -11.203 1.00 87.62 71 SER A CA 1
ATOM 536 C C . SER A 1 71 ? 9.495 -6.346 -12.359 1.00 87.62 71 SER A C 1
ATOM 538 O O . SER A 1 71 ? 8.943 -7.446 -12.461 1.00 87.62 71 SER A O 1
ATOM 540 N N . VAL A 1 72 ? 9.314 -5.361 -13.247 1.00 84.69 72 VAL A N 1
ATOM 541 C CA . VAL A 1 72 ? 8.475 -5.445 -14.455 1.00 84.69 72 VAL A CA 1
ATOM 542 C C . VAL A 1 72 ? 6.999 -5.663 -14.100 1.00 84.69 72 VAL A C 1
ATOM 544 O O . VAL A 1 72 ? 6.429 -6.748 -14.248 1.00 84.69 72 VAL A O 1
ATOM 547 N N . CYS A 1 73 ? 6.355 -4.599 -13.619 1.00 90.88 73 CYS A N 1
ATOM 548 C CA . CYS A 1 73 ? 4.926 -4.609 -13.333 1.00 90.88 73 CYS A CA 1
ATOM 549 C C . CYS A 1 73 ? 4.105 -4.517 -14.628 1.00 90.88 73 CYS A C 1
ATOM 551 O O . CYS A 1 73 ? 4.093 -3.487 -15.296 1.00 90.88 73 CYS A O 1
ATOM 553 N N . GLY A 1 74 ? 3.337 -5.563 -14.951 1.00 89.75 74 GLY A N 1
ATOM 554 C CA . GLY A 1 74 ? 2.428 -5.540 -16.107 1.00 89.75 74 GLY A CA 1
ATOM 555 C C . GLY A 1 74 ? 1.320 -4.480 -16.012 1.00 89.75 74 GLY A C 1
ATOM 556 O O . GLY A 1 74 ? 0.770 -4.081 -17.032 1.00 89.75 74 GLY A O 1
ATOM 557 N N . GLY A 1 75 ? 1.010 -4.001 -14.801 1.00 90.25 75 GLY A N 1
ATOM 558 C CA . GLY A 1 75 ? 0.086 -2.884 -14.578 1.00 90.25 75 GLY A CA 1
ATOM 559 C C . GLY A 1 75 ? 0.716 -1.497 -14.725 1.00 90.25 75 GLY A C 1
ATOM 560 O O . GLY A 1 75 ? -0.012 -0.513 -14.752 1.00 90.25 75 GLY A O 1
ATOM 561 N N . GLN A 1 76 ? 2.045 -1.413 -14.837 1.00 91.50 76 GLN A N 1
ATOM 562 C CA . GLN A 1 76 ? 2.789 -0.174 -15.072 1.00 91.50 76 GLN A CA 1
ATOM 563 C C . GLN A 1 76 ? 3.903 -0.409 -16.115 1.00 91.50 76 GLN A C 1
ATOM 565 O O . GLN A 1 76 ? 5.088 -0.412 -15.772 1.00 91.50 76 GLN A O 1
ATOM 570 N N . PRO A 1 77 ? 3.560 -0.658 -17.394 1.00 92.06 77 PRO A N 1
ATOM 571 C CA . PRO A 1 77 ? 4.557 -0.967 -18.416 1.00 92.06 77 PRO A CA 1
ATOM 572 C C . PRO A 1 77 ? 5.557 0.180 -18.610 1.00 92.06 77 PRO A C 1
ATOM 574 O O . PRO A 1 77 ? 5.161 1.328 -18.787 1.00 92.06 77 PRO A O 1
ATOM 577 N N . GLY A 1 78 ? 6.853 -0.143 -18.618 1.00 92.00 78 GLY A N 1
ATOM 578 C CA . GLY A 1 78 ? 7.930 0.825 -18.863 1.00 92.00 78 GLY A CA 1
ATOM 579 C C . GLY A 1 78 ? 8.278 1.732 -17.678 1.00 92.00 78 GLY A C 1
ATOM 580 O O . GLY A 1 78 ? 9.186 2.547 -17.803 1.00 92.00 78 GLY A O 1
ATOM 581 N N . VAL A 1 79 ? 7.599 1.581 -16.540 1.00 94.94 79 VAL A N 1
ATOM 582 C CA . VAL A 1 79 ? 7.903 2.318 -15.309 1.00 94.94 79 VAL A CA 1
ATOM 583 C C . VAL A 1 79 ? 9.050 1.618 -14.579 1.00 94.94 79 VAL A C 1
ATOM 585 O O . VAL A 1 79 ? 9.016 0.397 -14.402 1.00 94.94 79 VAL A O 1
ATOM 588 N N . SER A 1 80 ? 10.074 2.379 -14.185 1.00 95.50 80 SER A N 1
ATOM 589 C CA . SER A 1 80 ? 11.194 1.854 -13.398 1.00 95.50 80 SER A CA 1
ATOM 590 C C . SER A 1 80 ? 10.773 1.561 -11.953 1.00 95.50 80 SER A C 1
ATOM 592 O O . SER A 1 80 ? 9.744 2.046 -11.480 1.00 95.50 80 SER A O 1
ATOM 594 N N . ASP A 1 81 ? 11.568 0.780 -11.222 1.00 95.44 81 ASP A N 1
ATOM 595 C CA . ASP A 1 81 ? 11.282 0.495 -9.812 1.00 95.44 81 ASP A CA 1
ATOM 596 C C . ASP A 1 81 ? 11.303 1.782 -8.963 1.00 95.44 81 ASP A C 1
ATOM 598 O O . ASP A 1 81 ? 10.430 1.970 -8.112 1.00 95.44 81 ASP A O 1
ATOM 602 N N . ASP A 1 82 ? 12.232 2.700 -9.248 1.00 95.31 82 ASP A N 1
ATOM 603 C CA . ASP A 1 82 ? 12.331 3.996 -8.569 1.00 95.31 82 ASP A CA 1
ATOM 604 C C . ASP A 1 82 ? 11.116 4.884 -8.867 1.00 95.31 82 ASP A C 1
ATOM 606 O O . ASP A 1 82 ? 10.512 5.429 -7.940 1.00 95.31 82 ASP A O 1
ATOM 610 N N . ASP A 1 83 ? 10.692 4.963 -10.132 1.00 96.25 83 ASP A N 1
ATOM 611 C CA . ASP A 1 83 ? 9.497 5.721 -10.522 1.00 96.25 83 ASP A CA 1
ATOM 612 C C . ASP A 1 83 ? 8.235 5.111 -9.904 1.00 96.25 83 ASP A C 1
ATOM 614 O O . ASP A 1 83 ? 7.382 5.822 -9.372 1.00 96.25 83 ASP A O 1
ATOM 618 N N . SER A 1 84 ? 8.123 3.779 -9.897 1.00 95.81 84 SER A N 1
ATOM 619 C CA . SER A 1 84 ? 6.998 3.092 -9.265 1.00 95.81 84 SER A CA 1
ATOM 620 C C . SER A 1 84 ? 6.954 3.377 -7.764 1.00 95.81 84 SER A C 1
ATOM 622 O O . SER A 1 84 ? 5.867 3.523 -7.201 1.00 95.81 84 SER A O 1
ATOM 624 N N . LYS A 1 85 ? 8.104 3.458 -7.093 1.00 96.25 85 LYS A N 1
ATOM 625 C CA . LYS A 1 85 ? 8.163 3.804 -5.672 1.00 96.25 85 LYS A CA 1
ATOM 626 C C . LYS A 1 85 ? 7.836 5.280 -5.431 1.00 96.25 85 LYS A C 1
ATOM 628 O O . LYS A 1 85 ? 7.142 5.583 -4.463 1.00 96.25 85 LYS A O 1
ATOM 633 N N . ALA A 1 86 ? 8.266 6.184 -6.310 1.00 96.75 86 ALA A N 1
ATOM 634 C CA . ALA A 1 86 ? 7.910 7.600 -6.246 1.00 96.75 86 ALA A CA 1
ATOM 635 C C . ALA A 1 86 ? 6.392 7.812 -6.383 1.00 96.75 86 ALA A C 1
ATOM 637 O O . ALA A 1 86 ? 5.789 8.461 -5.529 1.00 96.75 86 ALA A O 1
ATOM 638 N N . ILE A 1 87 ? 5.756 7.164 -7.367 1.00 96.62 87 ILE A N 1
ATOM 639 C CA . ILE A 1 87 ? 4.294 7.191 -7.550 1.00 96.62 87 ILE A CA 1
ATOM 640 C C . ILE A 1 87 ? 3.581 6.670 -6.296 1.00 96.62 87 ILE A C 1
ATOM 642 O O . ILE A 1 87 ? 2.595 7.256 -5.847 1.00 96.62 87 ILE A O 1
ATOM 646 N N . LEU A 1 88 ? 4.088 5.588 -5.693 1.00 97.44 88 LEU A N 1
ATOM 647 C CA . LEU A 1 88 ? 3.508 5.039 -4.470 1.00 97.44 88 LEU A CA 1
ATOM 648 C C . LEU A 1 88 ? 3.550 6.055 -3.321 1.00 97.44 88 LEU A C 1
ATOM 650 O O . LEU A 1 88 ? 2.566 6.213 -2.598 1.00 97.44 88 LEU A O 1
ATOM 654 N N . LEU A 1 89 ? 4.674 6.754 -3.148 1.00 97.56 89 LEU A N 1
ATOM 655 C CA . LEU A 1 89 ? 4.822 7.774 -2.111 1.00 97.56 89 LEU A CA 1
ATOM 656 C C . LEU A 1 89 ? 3.829 8.924 -2.303 1.00 97.56 89 LEU A C 1
ATOM 658 O O . LEU A 1 89 ? 3.191 9.330 -1.331 1.00 97.56 89 LEU A O 1
ATOM 662 N N . GLU A 1 90 ? 3.649 9.404 -3.534 1.00 96.94 90 GLU A N 1
ATOM 663 C CA . GLU A 1 90 ? 2.651 10.431 -3.862 1.00 96.94 90 GLU A CA 1
ATOM 664 C C . GLU A 1 90 ? 1.233 9.959 -3.526 1.00 96.94 90 GLU A C 1
ATOM 666 O O . GLU A 1 90 ? 0.495 10.653 -2.821 1.00 96.94 90 GLU A O 1
ATOM 671 N N . LYS A 1 91 ? 0.878 8.731 -3.926 1.00 95.50 91 LYS A N 1
ATOM 672 C CA . LYS A 1 91 ? -0.423 8.130 -3.603 1.00 95.50 91 LYS A CA 1
ATOM 673 C C . LYS A 1 91 ? -0.651 8.044 -2.102 1.00 95.50 91 LYS A C 1
ATOM 675 O O . LYS A 1 91 ? -1.734 8.376 -1.630 1.00 95.50 91 LYS A O 1
ATOM 680 N N . ILE A 1 92 ? 0.355 7.654 -1.326 1.00 96.81 92 ILE A N 1
ATOM 6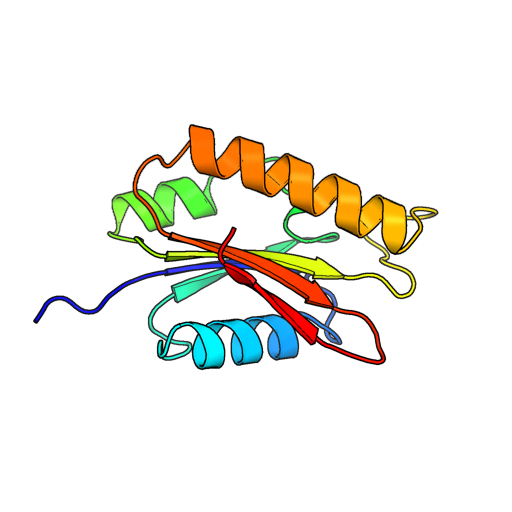81 C CA . ILE A 1 92 ? 0.232 7.602 0.133 1.00 96.81 92 ILE A CA 1
ATOM 682 C C . ILE A 1 92 ? -0.063 8.992 0.709 1.00 96.81 92 ILE A C 1
ATOM 684 O O . ILE A 1 92 ? -0.926 9.104 1.581 1.00 96.81 92 ILE A O 1
ATOM 688 N N . GLN A 1 93 ? 0.581 10.053 0.210 1.00 97.00 93 GLN A N 1
ATOM 689 C CA . GLN A 1 93 ? 0.275 11.417 0.658 1.00 97.00 93 GLN A CA 1
ATOM 690 C C . GLN A 1 93 ? -1.170 11.815 0.330 1.00 97.00 93 GLN A C 1
ATOM 692 O O . GLN A 1 93 ? -1.867 12.333 1.203 1.00 97.00 93 GLN A O 1
ATOM 697 N N . GLU A 1 94 ? -1.664 11.502 -0.872 1.00 95.31 94 GLU A N 1
ATOM 698 C CA . GLU A 1 94 ? -3.074 11.716 -1.231 1.00 95.31 94 GLU A CA 1
ATOM 699 C C . GLU A 1 94 ? -4.022 10.987 -0.259 1.00 95.31 94 GLU A C 1
ATOM 701 O O . GLU A 1 94 ? -5.015 11.556 0.203 1.00 95.31 94 GLU A O 1
ATOM 706 N N . LYS A 1 95 ? -3.710 9.737 0.109 1.00 95.44 95 LYS A N 1
ATOM 707 C CA . LYS A 1 95 ? -4.545 8.941 1.023 1.00 95.44 95 LYS A CA 1
ATOM 708 C C . LYS A 1 95 ? -4.508 9.437 2.461 1.00 95.44 95 LYS A C 1
ATOM 710 O O . LYS A 1 95 ? -5.542 9.393 3.121 1.00 95.44 95 LYS A O 1
ATOM 715 N N . LYS A 1 96 ? -3.373 9.953 2.937 1.00 96.25 96 LYS A N 1
ATOM 716 C CA . LYS A 1 96 ? -3.273 10.591 4.262 1.00 96.25 96 LYS A CA 1
ATOM 717 C C . LYS A 1 96 ? -4.152 11.836 4.366 1.00 96.25 96 LYS A C 1
ATOM 719 O O . LYS A 1 96 ? -4.720 12.096 5.422 1.00 96.25 96 LYS A O 1
ATOM 724 N N . LEU A 1 97 ? -4.289 12.589 3.272 1.00 96.12 97 LEU A N 1
ATOM 725 C CA . LEU A 1 97 ? -5.213 13.723 3.206 1.00 96.12 97 LEU A CA 1
ATOM 726 C C . LEU A 1 97 ? -6.675 13.265 3.168 1.00 96.12 97 LEU A C 1
ATOM 728 O O . LEU A 1 97 ? -7.529 13.907 3.776 1.00 96.12 97 LEU A O 1
ATOM 732 N N . LYS A 1 98 ? -6.965 12.156 2.476 1.00 94.94 98 LYS A N 1
ATOM 733 C CA . LYS A 1 98 ? -8.320 11.598 2.381 1.00 94.94 98 LYS A CA 1
ATOM 734 C C . LYS A 1 98 ? -8.810 10.983 3.699 1.00 94.94 98 LYS A C 1
ATOM 736 O O . LYS A 1 98 ? -9.974 11.165 4.049 1.00 94.94 98 LYS A O 1
ATOM 741 N N . PHE A 1 99 ? -7.945 10.277 4.426 1.00 95.00 99 PHE A N 1
ATOM 742 C CA . PHE A 1 99 ? -8.276 9.566 5.667 1.00 95.00 99 PHE A CA 1
ATOM 743 C C . PHE A 1 99 ? -7.433 10.080 6.847 1.00 95.00 99 PHE A C 1
ATOM 745 O O . PHE A 1 99 ? -6.570 9.368 7.367 1.00 95.00 99 PHE A O 1
ATOM 752 N N . PRO A 1 100 ? -7.639 11.341 7.272 1.00 95.56 100 PRO A N 1
ATOM 753 C CA . PRO A 1 100 ? -6.831 11.937 8.325 1.00 95.56 100 PRO A CA 1
ATOM 754 C C . PRO A 1 100 ? -7.063 11.227 9.667 1.00 95.56 100 PRO A C 1
ATOM 756 O O . PRO A 1 100 ? -8.197 11.040 10.101 1.00 95.56 100 PRO A O 1
ATOM 759 N N . GLY A 1 101 ? -5.973 10.877 10.354 1.00 93.19 101 GLY A N 1
ATOM 760 C CA . GLY A 1 101 ? -6.003 10.212 11.665 1.00 93.19 101 GLY A CA 1
ATOM 761 C C . GLY A 1 101 ? -5.940 8.682 11.610 1.00 93.19 101 GLY A C 1
ATOM 762 O O . GLY A 1 101 ? -5.741 8.047 12.646 1.00 93.19 101 GLY A O 1
ATOM 763 N N . ASN A 1 102 ? -6.047 8.088 10.422 1.00 96.50 102 ASN A N 1
ATOM 764 C CA . ASN A 1 102 ? -5.793 6.669 10.204 1.00 96.50 102 ASN A CA 1
ATOM 765 C C . ASN A 1 102 ? -4.279 6.399 10.128 1.00 96.50 102 ASN A C 1
ATOM 767 O O . ASN A 1 102 ? -3.482 7.296 9.848 1.00 96.50 102 ASN A O 1
ATOM 771 N N . LYS A 1 103 ? -3.861 5.155 10.384 1.00 97.62 103 LYS A N 1
ATOM 772 C CA . LYS A 1 103 ? -2.464 4.735 10.187 1.00 97.62 103 LYS A CA 1
ATOM 773 C C . LYS A 1 103 ? -2.254 4.308 8.742 1.00 97.62 103 LYS A C 1
ATOM 775 O O . LYS A 1 103 ? -3.065 3.549 8.220 1.00 97.62 103 LYS A O 1
ATOM 780 N N . HIS A 1 104 ? -1.160 4.742 8.123 1.00 98.25 104 HIS A N 1
ATOM 781 C CA . HIS A 1 104 ? -0.826 4.403 6.740 1.00 98.25 104 HIS A CA 1
ATOM 782 C C . HIS A 1 104 ? 0.527 3.698 6.683 1.00 98.25 104 HIS A C 1
ATOM 784 O O . HIS A 1 104 ? 1.500 4.154 7.278 1.00 98.25 104 HIS A O 1
ATOM 790 N N . TYR A 1 105 ? 0.585 2.606 5.930 1.00 98.44 105 TYR A N 1
ATOM 791 C CA . TYR A 1 105 ? 1.791 1.851 5.640 1.00 98.44 105 TYR A CA 1
ATOM 792 C C . TYR A 1 105 ? 2.029 1.837 4.135 1.00 98.44 105 TYR A C 1
ATOM 794 O O . TYR A 1 105 ? 1.133 1.492 3.362 1.00 98.44 105 TYR A O 1
ATOM 802 N N . GLY A 1 106 ? 3.234 2.211 3.716 1.00 98.12 106 GLY A N 1
ATOM 803 C CA . GLY A 1 106 ? 3.696 1.988 2.351 1.00 98.12 106 GLY A CA 1
ATOM 804 C C . GLY A 1 106 ? 4.347 0.619 2.240 1.00 98.12 106 GLY A C 1
ATOM 805 O O . GLY A 1 106 ? 5.084 0.221 3.142 1.00 98.12 106 GLY A O 1
ATOM 806 N N . ILE A 1 107 ? 4.057 -0.103 1.157 1.00 98.25 107 ILE A N 1
ATOM 807 C CA . ILE A 1 107 ? 4.621 -1.426 0.891 1.00 98.25 107 ILE A CA 1
ATOM 808 C C . ILE A 1 107 ? 5.142 -1.454 -0.540 1.00 98.25 107 ILE A C 1
ATOM 810 O O . ILE A 1 107 ? 4.372 -1.330 -1.493 1.00 98.25 107 ILE A O 1
ATOM 814 N N . PHE A 1 108 ? 6.449 -1.632 -0.695 1.00 97.75 108 PHE A N 1
ATOM 815 C CA . PHE A 1 108 ? 7.079 -1.767 -2.001 1.00 97.75 108 PHE A CA 1
ATOM 816 C C . PHE A 1 108 ? 7.810 -3.100 -2.092 1.00 97.75 108 PHE A C 1
ATOM 818 O O . PHE A 1 108 ? 8.668 -3.409 -1.266 1.00 97.75 108 PHE A O 1
ATOM 825 N N . LEU A 1 109 ? 7.441 -3.903 -3.084 1.00 95.56 109 LEU A N 1
ATOM 826 C CA . LEU A 1 109 ? 7.964 -5.252 -3.265 1.00 95.56 109 LEU A CA 1
ATOM 827 C C . LEU A 1 109 ? 8.769 -5.354 -4.560 1.00 95.56 109 LEU A C 1
ATOM 829 O O . LEU A 1 109 ? 8.317 -4.923 -5.614 1.00 95.56 109 LEU A O 1
ATOM 833 N N . THR A 1 110 ? 9.938 -5.974 -4.497 1.00 94.50 110 THR A N 1
ATOM 834 C CA . THR A 1 110 ? 10.679 -6.450 -5.673 1.00 94.50 110 THR A CA 1
ATOM 835 C C . THR A 1 110 ? 10.832 -7.968 -5.590 1.00 94.50 110 THR A C 1
ATOM 837 O O . THR A 1 110 ? 10.376 -8.602 -4.635 1.00 94.50 110 THR A O 1
ATOM 840 N N . GLU A 1 111 ? 11.463 -8.604 -6.574 1.00 89.19 111 GLU A N 1
ATOM 841 C CA . GLU A 1 111 ? 11.780 -10.035 -6.454 1.00 89.19 111 GLU A CA 1
ATOM 842 C C . GLU A 1 111 ? 12.738 -10.343 -5.287 1.00 89.19 111 GLU A C 1
ATOM 844 O O . GLU A 1 111 ? 12.685 -11.440 -4.728 1.00 89.19 111 GLU A O 1
ATOM 849 N N . GLU A 1 112 ? 13.545 -9.366 -4.869 1.00 89.31 112 GLU A N 1
ATOM 850 C CA . GLU A 1 112 ? 14.579 -9.530 -3.844 1.00 89.31 112 GLU A CA 1
ATOM 851 C C . GLU A 1 112 ? 14.077 -9.273 -2.418 1.00 89.31 112 GLU A C 1
ATOM 853 O O . GLU A 1 112 ? 14.516 -9.944 -1.482 1.00 89.31 112 GLU A O 1
ATOM 858 N N . LYS A 1 113 ? 13.180 -8.297 -2.223 1.00 93.12 113 LYS A N 1
ATOM 859 C CA . LYS A 1 113 ? 12.781 -7.851 -0.878 1.00 93.12 113 LYS A CA 1
ATOM 860 C C . LYS A 1 113 ? 11.394 -7.224 -0.822 1.00 93.12 113 LYS A C 1
ATOM 862 O O . LYS A 1 113 ? 10.934 -6.603 -1.778 1.00 93.12 113 LYS A O 1
ATOM 867 N N . VAL A 1 114 ? 10.777 -7.331 0.355 1.00 95.62 114 VAL A N 1
ATOM 868 C CA . VAL A 1 114 ? 9.608 -6.537 0.751 1.00 95.62 114 VAL A CA 1
ATOM 869 C C . VAL A 1 114 ? 10.094 -5.384 1.625 1.00 95.62 114 VAL A C 1
ATOM 871 O O . VAL A 1 114 ? 10.713 -5.610 2.663 1.00 95.62 114 VAL A O 1
ATOM 874 N N . GLU A 1 115 ? 9.795 -4.153 1.231 1.00 97.19 115 GLU A N 1
ATOM 875 C CA . GLU A 1 115 ? 9.957 -2.972 2.072 1.00 97.19 115 GLU A CA 1
ATOM 876 C C . GLU A 1 115 ? 8.594 -2.544 2.606 1.00 97.19 115 GLU A C 1
ATOM 878 O O . GLU A 1 115 ? 7.654 -2.374 1.833 1.00 97.19 115 GLU A O 1
ATOM 883 N N . ILE A 1 116 ? 8.492 -2.344 3.921 1.00 98.06 116 ILE A N 1
ATOM 884 C CA . ILE A 1 116 ? 7.286 -1.825 4.567 1.00 98.06 116 ILE A CA 1
ATOM 885 C C . ILE A 1 116 ? 7.641 -0.772 5.618 1.00 98.06 116 ILE A C 1
ATOM 887 O O . ILE A 1 116 ? 8.503 -0.989 6.475 1.00 98.06 116 ILE A O 1
ATOM 891 N N . TRP A 1 117 ? 6.965 0.373 5.571 1.00 97.94 117 TRP A N 1
ATOM 892 C CA . TRP A 1 117 ? 7.188 1.493 6.487 1.00 97.94 117 TRP A CA 1
ATOM 893 C C . TRP A 1 117 ? 5.869 2.151 6.886 1.00 97.94 117 TRP A C 1
ATOM 895 O O . TRP A 1 117 ? 4.906 2.121 6.125 1.00 97.94 117 TRP A O 1
ATOM 905 N N . GLU A 1 118 ? 5.827 2.736 8.083 1.00 97.06 118 GLU A N 1
ATOM 906 C CA . GLU A 1 118 ? 4.737 3.627 8.497 1.00 97.06 118 GLU A CA 1
ATOM 907 C C . GLU A 1 118 ? 4.993 5.013 7.890 1.00 97.06 118 GLU A C 1
ATOM 909 O O . GLU A 1 118 ? 6.128 5.496 7.944 1.00 97.06 118 GLU A O 1
ATOM 914 N N . ALA A 1 119 ? 3.983 5.604 7.250 1.00 90.81 119 ALA A N 1
ATOM 915 C CA . ALA A 1 119 ? 4.131 6.751 6.351 1.00 90.81 119 ALA A CA 1
ATOM 916 C C . ALA A 1 119 ? 3.559 8.067 6.883 1.00 90.81 119 ALA A C 1
ATOM 918 O O . ALA A 1 119 ? 2.531 8.090 7.597 1.00 90.81 119 ALA A O 1
#

pLDDT: mean 93.44, std 7.33, range [47.47, 98.44]

Sequence (119 aa):
MSVTKGYLSACMDKRFWLKVAQAFAEKTGMEMTDFWLETNAGGANTQNNPTGEDYAVAHGAQVFGWGAHGSVCGGQPGVSDDDSKAILLEKIQEKKLKFPGNKHYGIFLTEEKVEIWEA